Protein AF-A0A0Q9K154-F1 (afdb_monomer_lite)

Sequence (81 aa):
MDNDKANKVHETQSNESEILNSTNTSFIDDQLLPMQKIEGGGPPKRIDLSTMPKPLRILGYFFFAFILIMFLVSLFVSIFK

Secondary structure (DSSP, 8-state):
-----S----TTS--HHHHHHHTSS----TTTHHHHHHHT-SS-PPP-GGGS-HHHHHHHHHHHHHHHHHHHHHHHHHHH-

Radius of gyration: 25.16 Å; chains: 1; bounding box: 35×36×82 Å

Foldseek 3Di:
DDPPPPDPDDPPDDPVVVVVVCVVPPDDDPVCNVVLVVVVNDPPDDDDLVPDDPVSSVVVVVVVVVVVVVVVVVVVVVVVD

pLDDT: mean 76.74, std 17.0, range [44.31, 98.25]

Structure (mmCIF, N/CA/C/O backbone):
data_AF-A0A0Q9K154-F1
#
_entry.id   AF-A0A0Q9K154-F1
#
loop_
_atom_site.group_PDB
_atom_site.id
_atom_site.type_symbol
_atom_site.label_atom_id
_atom_site.label_alt_id
_atom_site.label_comp_id
_atom_site.label_asym_id
_atom_site.label_entity_id
_atom_site.label_seq_id
_atom_site.pdbx_PDB_ins_code
_atom_site.Cartn_x
_atom_site.Cartn_y
_atom_site.Cartn_z
_atom_site.occupancy
_atom_site.B_iso_or_equiv
_atom_site.auth_seq_id
_atom_site.auth_comp_id
_atom_site.auth_asym_id
_atom_site.auth_atom_id
_atom_site.pdbx_PDB_model_num
ATOM 1 N N . MET A 1 1 ? -14.153 -29.679 -59.657 1.00 44.31 1 MET A N 1
ATOM 2 C CA . MET A 1 1 ? -15.152 -29.006 -58.803 1.00 44.31 1 MET A CA 1
ATOM 3 C C . MET A 1 1 ? -14.521 -28.835 -57.435 1.00 44.31 1 MET A C 1
ATOM 5 O O . MET A 1 1 ? -14.006 -29.808 -56.899 1.00 44.31 1 MET A O 1
ATOM 9 N N . ASP A 1 2 ? -14.448 -27.577 -57.009 1.00 50.03 2 ASP A N 1
ATOM 10 C CA . ASP A 1 2 ? -13.659 -27.000 -55.914 1.00 50.03 2 ASP A CA 1
ATOM 11 C C . ASP A 1 2 ? -13.739 -27.743 -54.574 1.00 50.03 2 ASP A C 1
ATOM 13 O O . ASP A 1 2 ? -14.828 -27.944 -54.046 1.00 50.03 2 ASP A O 1
ATOM 17 N N . ASN A 1 3 ? -12.580 -28.047 -53.983 1.00 55.91 3 ASN A N 1
ATOM 18 C CA . ASN A 1 3 ? -12.450 -28.546 -52.606 1.00 55.91 3 ASN A CA 1
ATOM 19 C C . ASN A 1 3 ? -11.524 -27.663 -51.744 1.00 55.91 3 ASN A C 1
ATOM 21 O O . ASN A 1 3 ? -10.982 -28.125 -50.748 1.00 55.91 3 ASN A O 1
ATOM 25 N N . ASP A 1 4 ? -11.345 -26.390 -52.114 1.00 55.84 4 ASP A N 1
ATOM 26 C CA . ASP A 1 4 ? -10.369 -25.482 -51.485 1.00 55.84 4 ASP A CA 1
ATOM 27 C C . ASP A 1 4 ? -11.032 -24.247 -50.842 1.00 55.84 4 ASP A C 1
ATOM 29 O O . ASP A 1 4 ? -10.559 -23.116 -50.927 1.00 55.84 4 ASP A O 1
ATOM 33 N N . LYS A 1 5 ? -12.220 -24.439 -50.251 1.00 54.88 5 LYS A N 1
ATOM 34 C CA . LYS A 1 5 ? -12.978 -23.374 -49.561 1.00 54.88 5 LYS A CA 1
ATOM 35 C C . LYS A 1 5 ? -13.314 -23.713 -48.112 1.00 54.88 5 LYS A C 1
ATOM 37 O O . LYS A 1 5 ? -14.310 -23.234 -47.580 1.00 54.88 5 LYS A O 1
ATOM 42 N N . ALA A 1 6 ? -12.495 -24.526 -47.461 1.00 56.44 6 ALA A N 1
ATOM 43 C CA . ALA A 1 6 ? -12.588 -24.725 -46.025 1.00 56.44 6 ALA A CA 1
ATOM 44 C C . ALA A 1 6 ? -11.358 -24.084 -45.383 1.00 56.44 6 ALA A C 1
ATOM 46 O O . ALA A 1 6 ? -10.263 -24.619 -45.484 1.00 56.44 6 ALA A O 1
ATOM 47 N N . ASN A 1 7 ? -11.574 -22.954 -44.705 1.00 60.25 7 ASN A N 1
ATOM 48 C CA . ASN A 1 7 ? -10.614 -22.292 -43.817 1.00 60.25 7 ASN A CA 1
ATOM 49 C C . ASN A 1 7 ? -9.682 -21.232 -44.441 1.00 60.25 7 ASN A C 1
ATOM 51 O O . ASN A 1 7 ? -8.479 -21.211 -44.193 1.00 60.25 7 ASN A O 1
ATOM 55 N N . LYS A 1 8 ? -10.243 -20.290 -45.212 1.00 64.44 8 LYS A N 1
ATOM 56 C CA . LYS A 1 8 ? -9.544 -19.037 -45.532 1.00 64.44 8 LYS A CA 1
ATOM 57 C C . LYS A 1 8 ? -9.762 -18.032 -44.399 1.00 64.44 8 LYS A C 1
ATOM 59 O O . LYS A 1 8 ? -10.645 -17.183 -44.489 1.00 64.44 8 LYS A O 1
ATOM 64 N N . VAL A 1 9 ? -8.988 -18.165 -43.324 1.00 63.81 9 VAL A N 1
ATOM 65 C CA . VAL A 1 9 ? -8.888 -17.107 -42.312 1.00 63.81 9 VAL A CA 1
ATOM 66 C C . VAL A 1 9 ? -8.181 -15.929 -42.972 1.00 63.81 9 VAL A C 1
ATOM 68 O O . VAL A 1 9 ? -7.077 -16.074 -43.497 1.00 63.81 9 VAL A O 1
ATOM 71 N N . HIS A 1 10 ? -8.849 -14.784 -43.033 1.00 63.97 10 HIS A N 1
ATOM 72 C CA . HIS A 1 10 ? -8.232 -13.566 -43.546 1.00 63.97 10 HIS A CA 1
ATOM 73 C C . HIS A 1 10 ? -7.280 -12.992 -42.495 1.00 63.97 10 HIS A C 1
ATOM 75 O O . HIS A 1 10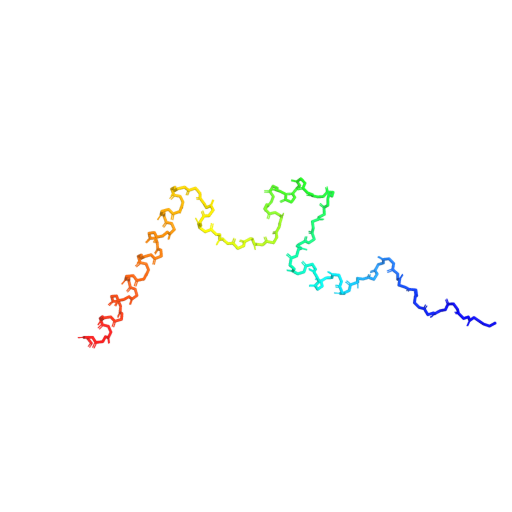 ? -7.587 -13.026 -41.311 1.00 63.97 10 HIS A O 1
ATOM 81 N N . GLU A 1 11 ? -6.162 -12.403 -42.923 1.00 63.38 11 GLU A N 1
ATOM 82 C CA . GLU A 1 11 ? -5.179 -11.746 -42.039 1.00 63.38 11 GLU A CA 1
ATOM 83 C C . GLU A 1 11 ? -5.795 -10.642 -41.153 1.00 63.38 11 GLU A C 1
ATOM 85 O O . GLU A 1 11 ? -5.214 -10.243 -40.151 1.00 63.38 11 GLU A O 1
ATOM 90 N N . THR A 1 12 ? -6.991 -10.159 -41.505 1.00 67.94 12 THR A N 1
ATOM 91 C CA . THR A 1 12 ? -7.773 -9.171 -40.751 1.00 67.94 12 THR A CA 1
ATOM 92 C C . THR A 1 12 ? -8.799 -9.778 -39.787 1.00 67.94 12 THR A C 1
ATOM 94 O O . THR A 1 12 ? -9.473 -9.030 -39.079 1.00 67.94 12 THR A O 1
ATOM 97 N N . GLN A 1 13 ? -8.963 -11.106 -39.744 1.00 66.69 13 GLN A N 1
A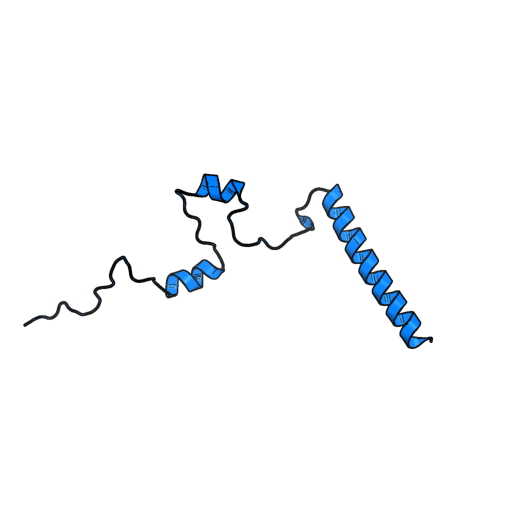TOM 98 C CA . GLN A 1 13 ? -9.812 -11.757 -38.747 1.00 66.69 13 GLN A CA 1
ATOM 99 C C . GLN A 1 13 ? -9.075 -11.829 -37.413 1.00 66.69 13 GLN A C 1
ATOM 101 O O . GLN A 1 13 ? -8.019 -12.445 -37.293 1.00 66.69 13 GLN A O 1
ATOM 106 N N . SER A 1 14 ? -9.662 -11.214 -36.389 1.00 61.50 14 SER A N 1
ATOM 107 C CA . SER A 1 14 ? -9.179 -11.316 -35.019 1.00 61.50 14 SER A CA 1
ATOM 108 C C . SER A 1 14 ? -9.298 -12.759 -34.525 1.00 61.50 14 SER A C 1
ATOM 110 O O . SER A 1 14 ? -10.406 -13.284 -34.394 1.00 61.50 14 SER A O 1
ATOM 112 N N . ASN A 1 15 ? -8.165 -13.389 -34.216 1.00 59.25 15 ASN A N 1
ATOM 113 C CA . ASN A 1 15 ? -8.122 -14.677 -33.530 1.00 59.25 15 ASN A CA 1
ATOM 114 C C . ASN A 1 15 ? -8.580 -14.496 -32.074 1.00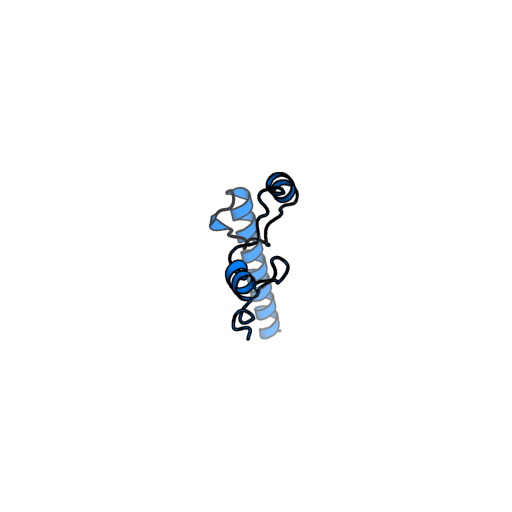 59.25 15 ASN A C 1
ATOM 116 O O . ASN A 1 15 ? -7.774 -14.229 -31.184 1.00 59.25 15 ASN A O 1
ATOM 120 N N . GLU A 1 16 ? -9.878 -14.657 -31.808 1.00 57.69 16 GLU A N 1
ATOM 121 C CA . GLU A 1 16 ? -10.452 -14.535 -30.456 1.00 57.69 16 GLU A CA 1
ATOM 122 C C . GLU A 1 16 ? -9.763 -15.454 -29.424 1.00 57.69 16 GLU A C 1
ATOM 124 O O . GLU A 1 16 ? -9.651 -15.106 -28.248 1.00 57.69 16 GLU A O 1
ATOM 129 N N . SER A 1 17 ? -9.211 -16.592 -29.861 1.00 55.62 17 SER A N 1
ATOM 130 C CA . SER A 1 17 ? -8.441 -17.513 -29.015 1.00 55.62 17 SER A CA 1
ATOM 131 C C . SER A 1 17 ? -7.082 -16.964 -28.553 1.00 55.62 17 SER A C 1
ATOM 133 O O . SER A 1 17 ? -6.584 -17.370 -27.505 1.00 55.62 17 SER A O 1
ATOM 135 N N . GLU A 1 18 ? -6.478 -16.039 -29.301 1.00 54.44 18 GLU A N 1
ATOM 136 C CA . GLU A 1 18 ? -5.238 -15.350 -28.914 1.00 54.44 18 GLU A CA 1
ATOM 137 C C . GLU A 1 18 ? -5.534 -14.212 -27.925 1.00 54.44 18 GLU A C 1
ATOM 139 O O . GLU A 1 18 ? -4.811 -14.023 -26.944 1.00 54.44 18 GLU A O 1
ATOM 144 N N . ILE A 1 19 ? -6.686 -13.551 -28.091 1.00 53.31 19 ILE A N 1
ATOM 145 C CA . ILE A 1 19 ? -7.180 -12.497 -27.194 1.00 53.31 19 ILE A CA 1
ATOM 146 C C . ILE A 1 19 ? -7.423 -13.051 -25.776 1.00 53.31 19 ILE A C 1
ATOM 148 O O . ILE A 1 19 ? -7.017 -12.437 -24.785 1.00 53.31 19 ILE A O 1
ATOM 152 N N . LEU A 1 20 ? -7.989 -14.256 -25.654 1.00 50.75 20 LEU A N 1
ATOM 153 C CA . LEU A 1 20 ? -8.236 -14.894 -24.353 1.00 50.75 20 LEU A CA 1
ATOM 154 C C . LEU A 1 20 ? -6.945 -15.288 -23.607 1.00 50.75 20 LEU A C 1
ATOM 156 O O . LEU A 1 20 ? -6.878 -15.137 -22.388 1.00 50.75 20 LEU A O 1
ATOM 160 N N . ASN A 1 21 ? -5.889 -15.709 -24.312 1.00 49.91 21 ASN A N 1
ATOM 161 C CA . ASN A 1 21 ? -4.580 -15.967 -23.692 1.00 49.91 21 ASN A CA 1
ATOM 162 C C . ASN A 1 21 ? -3.821 -14.664 -23.368 1.00 49.91 21 ASN A C 1
ATOM 164 O O . ASN A 1 21 ? -3.160 -14.575 -22.332 1.00 49.91 21 ASN A O 1
ATOM 168 N N . SER A 1 22 ? -3.993 -13.616 -24.181 1.00 50.62 22 SER A N 1
ATOM 169 C CA . SER A 1 22 ? -3.427 -12.277 -23.942 1.00 50.62 22 SER A CA 1
ATOM 170 C C . SER A 1 22 ? -4.068 -11.521 -22.769 1.00 50.62 22 SER A C 1
ATOM 172 O O . SER A 1 22 ? -3.538 -10.518 -22.298 1.00 50.62 22 SER A O 1
ATOM 174 N N . THR A 1 23 ? -5.168 -12.028 -22.204 1.00 50.56 23 THR A N 1
ATOM 175 C CA . THR A 1 23 ? -5.786 -11.419 -21.014 1.00 50.56 23 THR A CA 1
ATOM 176 C C . THR A 1 23 ? -4.854 -11.486 -19.785 1.00 50.56 23 THR A C 1
ATOM 178 O O . THR A 1 23 ? -4.995 -10.687 -18.861 1.00 50.56 23 THR A O 1
ATOM 181 N N . ASN A 1 24 ? -3.852 -12.382 -19.783 1.00 50.69 24 ASN A N 1
ATOM 182 C CA . ASN A 1 24 ? -2.771 -12.403 -18.782 1.00 50.69 24 ASN A CA 1
ATOM 183 C C . ASN A 1 24 ? -1.453 -11.765 -19.255 1.00 50.69 24 ASN A C 1
ATOM 185 O O . ASN A 1 24 ? -0.597 -11.451 -18.427 1.00 50.69 24 ASN A O 1
ATOM 189 N N . THR A 1 25 ? -1.279 -11.542 -20.555 1.00 55.09 25 THR A N 1
ATOM 190 C CA . THR A 1 25 ? -0.081 -10.928 -21.134 1.00 55.09 25 THR A CA 1
ATOM 191 C C . THR A 1 25 ? -0.522 -9.887 -22.146 1.00 55.09 25 THR A C 1
ATOM 193 O O . THR A 1 25 ? -0.857 -10.218 -23.281 1.00 55.09 25 THR A O 1
ATOM 196 N N . SER A 1 26 ? -0.560 -8.635 -21.694 1.00 59.47 26 SER A N 1
ATOM 197 C CA . SER A 1 26 ? -0.912 -7.477 -22.513 1.00 59.47 26 SER A CA 1
ATOM 198 C C . SER A 1 26 ? -0.253 -7.531 -23.878 1.00 59.47 26 SER A C 1
ATOM 200 O O . SER A 1 26 ? 0.941 -7.812 -23.966 1.00 59.47 26 SER A O 1
ATOM 202 N N . PHE A 1 27 ? -1.013 -7.192 -24.913 1.00 61.69 27 PHE A N 1
ATOM 203 C CA . PHE A 1 27 ? -0.462 -6.928 -26.231 1.00 61.69 27 PHE A CA 1
ATOM 204 C C . PHE A 1 27 ? 0.540 -5.769 -26.113 1.00 61.69 27 PHE A C 1
ATOM 206 O O . PHE A 1 27 ? 0.155 -4.632 -25.833 1.00 61.69 27 PHE A O 1
ATOM 213 N N . ILE A 1 28 ? 1.828 -6.089 -26.220 1.00 64.50 28 ILE A N 1
ATOM 214 C CA . ILE A 1 28 ? 2.923 -5.126 -26.309 1.00 64.50 28 ILE A CA 1
ATOM 215 C C . ILE A 1 28 ? 3.204 -4.983 -27.798 1.00 64.50 28 ILE A C 1
ATOM 217 O O . ILE A 1 28 ? 3.541 -5.962 -28.458 1.00 64.50 28 ILE A O 1
ATOM 221 N N . ASP A 1 29 ? 3.016 -3.776 -28.324 1.00 72.25 29 ASP A N 1
ATOM 222 C CA . ASP A 1 29 ? 3.394 -3.484 -29.701 1.00 72.25 29 ASP A CA 1
ATOM 223 C C . ASP A 1 29 ? 4.863 -3.070 -29.687 1.00 72.25 29 ASP A C 1
ATOM 225 O O . ASP A 1 29 ? 5.209 -1.996 -29.187 1.00 72.25 29 ASP A O 1
ATOM 229 N N . ASP A 1 30 ? 5.729 -3.931 -30.222 1.00 73.62 30 ASP A N 1
ATOM 230 C CA . ASP A 1 30 ? 7.173 -3.708 -30.237 1.00 73.62 30 ASP A CA 1
ATOM 231 C C . ASP A 1 30 ? 7.573 -2.410 -30.959 1.00 73.62 30 ASP A C 1
ATOM 233 O O . ASP A 1 30 ? 8.595 -1.806 -30.629 1.00 73.62 30 ASP A O 1
ATOM 237 N N . GLN A 1 31 ? 6.760 -1.936 -31.909 1.00 81.94 31 GLN A N 1
ATOM 238 C CA . GLN A 1 31 ? 7.004 -0.683 -32.629 1.00 81.94 31 GLN A CA 1
ATOM 239 C C . GLN A 1 31 ? 6.653 0.541 -31.775 1.00 81.94 31 GLN A C 1
ATOM 241 O O . GLN A 1 31 ? 7.254 1.605 -31.932 1.00 81.94 31 GLN A O 1
ATOM 246 N N . LEU A 1 32 ? 5.707 0.388 -30.844 1.00 77.69 32 LEU A N 1
ATOM 247 C CA . LEU A 1 32 ? 5.232 1.446 -29.952 1.00 77.69 32 LEU A CA 1
ATOM 248 C C . LEU A 1 32 ? 5.789 1.333 -28.528 1.00 77.69 32 LEU A C 1
ATOM 250 O O . LEU A 1 32 ? 5.565 2.239 -27.729 1.00 77.69 32 LEU A O 1
ATOM 254 N N . LEU A 1 33 ? 6.565 0.291 -28.211 1.00 75.38 33 LEU A N 1
ATOM 255 C CA . LEU A 1 33 ? 7.293 0.098 -26.950 1.00 75.38 33 LEU A CA 1
ATOM 256 C C . LEU A 1 33 ? 7.898 1.378 -26.347 1.00 75.38 33 LEU A C 1
ATOM 258 O O . LEU A 1 33 ? 7.703 1.607 -25.148 1.00 75.38 33 LEU A O 1
ATOM 262 N N . PRO A 1 34 ? 8.631 2.225 -27.105 1.00 78.69 34 PRO A N 1
ATOM 263 C CA . PRO A 1 34 ? 9.183 3.452 -26.539 1.00 78.69 34 PRO A CA 1
ATOM 264 C C . PRO A 1 34 ? 8.098 4.425 -26.061 1.00 78.69 34 PRO A C 1
ATOM 266 O O . PRO A 1 34 ? 8.260 5.003 -24.991 1.00 78.69 34 PRO A O 1
ATOM 269 N N . MET A 1 35 ? 6.990 4.573 -26.794 1.00 78.56 35 MET A N 1
ATOM 270 C CA . MET A 1 35 ? 5.846 5.408 -26.397 1.00 78.56 35 MET A CA 1
ATOM 271 C C . MET A 1 35 ? 5.059 4.780 -25.243 1.00 78.56 35 MET A C 1
ATOM 273 O O . MET A 1 35 ? 4.814 5.447 -24.238 1.00 78.56 35 MET A O 1
ATOM 277 N N . GLN A 1 36 ? 4.772 3.477 -25.319 1.00 76.31 36 GLN A N 1
ATOM 278 C CA . GLN A 1 36 ? 4.103 2.730 -24.254 1.00 76.31 36 GLN A CA 1
ATOM 279 C C . GLN A 1 36 ? 4.876 2.860 -22.934 1.00 76.31 36 GLN A C 1
ATOM 281 O O . GLN A 1 36 ? 4.303 3.187 -21.905 1.00 76.31 36 GLN A O 1
ATOM 286 N N . LYS A 1 37 ? 6.205 2.751 -22.931 1.00 71.62 37 LYS A N 1
ATOM 287 C CA . LYS A 1 37 ? 6.996 2.900 -21.699 1.00 71.62 37 LYS A CA 1
ATOM 288 C C . LYS A 1 37 ? 6.866 4.279 -21.033 1.00 71.62 37 LYS A C 1
ATOM 290 O O . LYS A 1 37 ? 6.978 4.366 -19.810 1.00 71.62 37 LYS A O 1
ATOM 295 N N . ILE A 1 38 ? 6.659 5.340 -21.812 1.00 74.31 38 ILE A N 1
ATOM 296 C CA . ILE A 1 38 ? 6.559 6.720 -21.309 1.00 74.31 38 ILE A CA 1
ATOM 297 C C . ILE A 1 38 ? 5.164 6.985 -20.734 1.00 74.31 38 ILE A C 1
ATOM 299 O O . ILE A 1 38 ? 5.033 7.654 -19.712 1.00 74.31 38 ILE A O 1
ATOM 303 N N . GLU A 1 39 ? 4.131 6.417 -21.351 1.00 72.62 39 GLU A N 1
ATOM 304 C CA . GLU A 1 39 ? 2.730 6.597 -20.956 1.00 72.62 39 GLU A CA 1
ATOM 305 C C . GLU A 1 39 ? 2.309 5.695 -19.782 1.00 72.62 39 GLU A C 1
ATOM 307 O O . GLU A 1 39 ? 1.172 5.757 -19.318 1.00 72.62 39 GLU A O 1
ATOM 312 N N . GLY A 1 40 ? 3.208 4.829 -19.297 1.00 66.19 40 GLY A N 1
ATOM 313 C CA . GLY A 1 40 ? 2.815 3.706 -18.440 1.00 66.19 40 GLY A CA 1
ATOM 314 C C . GLY A 1 40 ? 2.010 2.648 -19.207 1.00 66.19 40 GLY A C 1
ATOM 315 O O . GLY A 1 40 ? 1.301 1.852 -18.601 1.00 66.19 40 GLY A O 1
ATOM 316 N N . GLY A 1 41 ? 2.133 2.667 -20.535 1.00 65.94 41 GLY A N 1
ATOM 317 C CA . GLY A 1 41 ? 1.604 1.755 -21.537 1.00 65.94 41 GLY A CA 1
ATOM 318 C C . GLY A 1 41 ? 1.955 0.316 -21.213 1.00 65.94 41 GLY A C 1
ATOM 319 O O . GLY A 1 41 ? 3.052 -0.196 -21.431 1.00 65.94 41 GLY A O 1
ATOM 320 N N . GLY A 1 42 ? 0.957 -0.294 -20.617 1.00 68.44 42 GLY A N 1
ATOM 321 C CA . GLY A 1 42 ? 0.910 -1.624 -20.077 1.00 68.44 42 GLY A CA 1
ATOM 322 C C . GLY A 1 42 ? -0.411 -1.713 -19.319 1.00 68.44 42 GLY A C 1
ATOM 323 O O . GLY A 1 42 ? -1.003 -0.692 -18.953 1.00 68.44 42 GLY A O 1
ATOM 324 N N . PRO A 1 43 ? -0.924 -2.917 -19.081 1.00 71.06 43 PRO A N 1
ATOM 325 C CA . PRO A 1 43 ? -2.132 -3.067 -18.304 1.00 71.06 43 PRO A CA 1
ATOM 326 C C . PRO A 1 43 ? -1.823 -2.593 -16.875 1.00 71.06 43 PRO A C 1
ATOM 328 O O . PRO A 1 43 ? -0.673 -2.701 -16.426 1.00 71.06 43 PRO A O 1
ATOM 331 N N . PRO A 1 44 ? -2.821 -2.100 -16.126 1.00 73.19 44 PRO A N 1
ATOM 332 C CA . PRO A 1 44 ? -2.632 -1.732 -14.732 1.00 73.19 44 PRO A CA 1
ATOM 333 C C . PRO A 1 44 ? -1.959 -2.877 -13.966 1.00 73.19 44 PRO A C 1
ATOM 335 O O . PRO A 1 44 ? -2.536 -3.951 -13.773 1.00 73.19 44 PRO A O 1
ATOM 338 N N . LYS A 1 45 ? -0.706 -2.674 -13.550 1.00 73.44 45 LYS A N 1
ATOM 339 C CA . LYS A 1 45 ? 0.030 -3.687 -12.797 1.00 73.44 45 LYS A CA 1
ATOM 340 C C . LYS A 1 45 ? -0.515 -3.729 -11.376 1.00 73.44 45 LYS A C 1
ATOM 342 O O . LYS A 1 45 ? -0.659 -2.692 -10.727 1.00 73.44 45 LYS A O 1
ATOM 347 N N . ARG A 1 46 ? -0.773 -4.937 -10.866 1.00 79.44 46 ARG A N 1
ATOM 348 C CA . ARG A 1 46 ? -1.114 -5.120 -9.450 1.00 79.44 46 ARG A CA 1
ATOM 349 C C . ARG A 1 46 ? 0.007 -4.552 -8.585 1.00 79.44 46 ARG A C 1
ATOM 351 O O . ARG A 1 46 ? 1.186 -4.832 -8.806 1.00 79.44 46 ARG A O 1
ATOM 358 N N . ILE A 1 47 ? -0.385 -3.738 -7.617 1.00 81.38 47 ILE A N 1
ATOM 359 C CA . ILE A 1 47 ? 0.542 -3.054 -6.730 1.00 81.38 47 ILE A CA 1
ATOM 360 C C . ILE A 1 47 ? 1.033 -4.055 -5.680 1.00 81.38 47 ILE A C 1
ATOM 362 O O . ILE A 1 47 ? 0.242 -4.559 -4.888 1.00 81.38 47 ILE A O 1
ATOM 366 N N . ASP A 1 48 ? 2.339 -4.315 -5.661 1.00 87.19 48 ASP A N 1
ATOM 367 C CA . ASP A 1 48 ? 2.991 -5.142 -4.645 1.00 87.19 48 ASP A CA 1
ATOM 368 C C . ASP A 1 48 ? 3.871 -4.272 -3.732 1.00 87.19 48 ASP A C 1
ATOM 370 O O . ASP A 1 48 ? 4.988 -3.886 -4.093 1.00 87.19 48 ASP A O 1
ATOM 374 N N . LEU A 1 49 ? 3.372 -3.975 -2.526 1.00 86.56 49 LEU A N 1
ATOM 375 C CA . LEU A 1 49 ? 4.076 -3.167 -1.519 1.00 86.56 49 LEU A CA 1
ATOM 376 C C . LEU A 1 49 ? 5.423 -3.782 -1.102 1.00 86.56 49 LEU A C 1
ATOM 378 O O . LEU A 1 49 ? 6.339 -3.048 -0.717 1.00 86.56 49 LEU A O 1
ATOM 382 N N . SER A 1 50 ? 5.582 -5.106 -1.198 1.00 86.81 50 SER A N 1
ATOM 383 C CA . SER A 1 50 ? 6.820 -5.794 -0.815 1.00 86.81 50 SER A CA 1
ATOM 384 C C . SER A 1 50 ? 7.980 -5.496 -1.770 1.00 86.81 50 SER A C 1
ATOM 386 O O . SER A 1 50 ? 9.145 -5.565 -1.371 1.00 86.81 50 SER A O 1
ATOM 388 N N . THR A 1 51 ? 7.670 -5.078 -3.000 1.00 89.69 51 THR A N 1
ATOM 389 C CA . THR A 1 51 ? 8.657 -4.687 -4.020 1.00 89.69 51 THR A CA 1
ATOM 390 C C . THR A 1 51 ? 8.989 -3.196 -3.989 1.00 89.69 51 THR A C 1
ATOM 392 O O . THR A 1 51 ? 9.964 -2.762 -4.599 1.00 89.69 51 THR A O 1
ATOM 395 N N . MET A 1 52 ? 8.222 -2.399 -3.240 1.00 90.31 52 MET A N 1
ATOM 396 C CA . MET A 1 52 ? 8.397 -0.949 -3.200 1.00 90.31 52 MET A CA 1
ATOM 397 C C . MET A 1 52 ? 9.639 -0.513 -2.407 1.00 90.31 52 MET A C 1
ATOM 399 O O . MET A 1 52 ? 10.038 -1.202 -1.455 1.00 90.31 52 MET A O 1
ATOM 403 N N . PRO A 1 53 ? 10.208 0.670 -2.721 1.00 93.06 53 PRO A N 1
ATOM 404 C CA . PRO A 1 53 ? 11.255 1.298 -1.923 1.00 93.06 53 PRO A CA 1
ATOM 405 C C . PRO A 1 53 ? 10.825 1.468 -0.464 1.00 93.06 53 PRO A C 1
ATOM 407 O O . PRO A 1 53 ? 9.665 1.771 -0.182 1.00 93.06 53 PRO A O 1
ATOM 410 N N . LYS A 1 54 ? 11.779 1.335 0.466 1.00 92.75 54 LYS A N 1
ATOM 411 C CA . LYS A 1 54 ? 11.555 1.434 1.922 1.00 92.75 54 LYS A CA 1
ATOM 412 C C . LYS A 1 54 ? 10.609 2.575 2.360 1.00 92.75 54 LYS A C 1
ATOM 414 O O . LYS A 1 54 ? 9.684 2.273 3.114 1.00 92.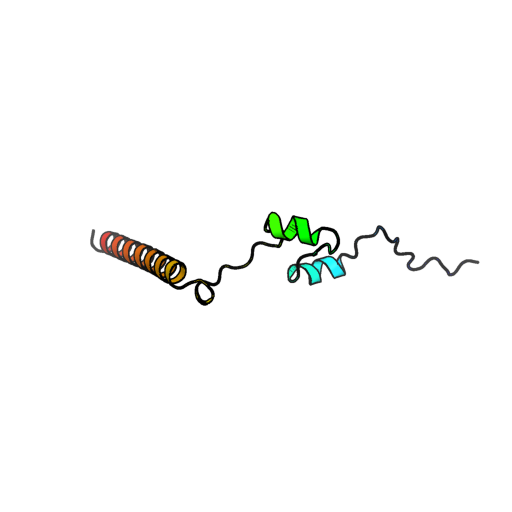75 54 LYS A O 1
ATOM 419 N N . PRO A 1 55 ? 10.769 3.837 1.905 1.00 93.94 55 PRO A N 1
ATOM 420 C CA . PRO A 1 55 ? 9.887 4.927 2.341 1.00 93.94 55 PRO A CA 1
ATOM 421 C C . PRO A 1 55 ? 8.443 4.779 1.842 1.00 93.94 55 PRO A C 1
ATOM 423 O O . PRO A 1 55 ? 7.500 5.107 2.554 1.00 93.94 55 PRO A O 1
ATOM 426 N N . LEU A 1 56 ? 8.242 4.248 0.637 1.00 93.44 56 LEU A N 1
ATOM 427 C CA . LEU A 1 56 ? 6.899 4.066 0.093 1.00 93.44 56 LEU A CA 1
ATOM 428 C C . LEU A 1 56 ? 6.206 2.856 0.731 1.00 93.44 56 LEU A C 1
ATOM 430 O O . LEU A 1 56 ? 5.016 2.890 1.034 1.00 93.44 56 LEU A O 1
ATOM 434 N N . ARG A 1 57 ? 6.989 1.814 1.021 1.00 93.44 57 ARG A N 1
ATOM 435 C CA . ARG A 1 57 ? 6.532 0.626 1.738 1.00 93.44 57 ARG A CA 1
ATOM 436 C C . ARG A 1 57 ? 6.021 0.967 3.138 1.00 93.44 57 ARG A C 1
ATOM 438 O O . ARG A 1 57 ? 4.933 0.529 3.499 1.00 93.44 57 ARG A O 1
ATOM 445 N N . ILE A 1 58 ? 6.780 1.747 3.917 1.00 95.44 58 ILE A N 1
ATOM 446 C CA . ILE A 1 58 ? 6.367 2.116 5.280 1.00 95.44 58 ILE A CA 1
ATOM 447 C C . ILE A 1 58 ? 5.098 2.973 5.264 1.00 95.44 58 ILE A C 1
ATOM 449 O O . ILE A 1 58 ? 4.195 2.727 6.059 1.00 95.44 58 ILE A O 1
ATOM 453 N N . LEU A 1 59 ? 4.990 3.911 4.316 1.00 96.25 59 LEU A N 1
ATOM 454 C CA . LEU A 1 59 ? 3.808 4.755 4.159 1.00 96.25 59 LEU A CA 1
ATOM 455 C C . LEU A 1 59 ? 2.560 3.922 3.844 1.00 96.25 59 LEU A C 1
ATOM 457 O O . LEU A 1 59 ? 1.515 4.125 4.459 1.00 96.25 59 LEU A O 1
ATOM 461 N N . GLY A 1 60 ? 2.682 2.953 2.931 1.00 93.00 60 GLY A N 1
ATOM 462 C CA . GLY A 1 60 ? 1.591 2.044 2.587 1.00 93.00 60 GLY A CA 1
ATOM 463 C C . GLY A 1 60 ? 1.092 1.253 3.798 1.00 93.00 60 GLY A C 1
ATOM 464 O O . GLY A 1 60 ? -0.101 1.267 4.093 1.00 93.00 60 GLY A O 1
ATOM 465 N N . TYR A 1 61 ? 1.998 0.620 4.549 1.00 94.75 61 TYR A N 1
ATOM 466 C CA . TYR A 1 61 ? 1.617 -0.126 5.755 1.00 94.75 61 TYR A CA 1
ATOM 467 C C . TYR A 1 61 ? 1.038 0.766 6.856 1.00 94.75 61 TYR A C 1
ATOM 469 O O . TYR A 1 61 ? 0.075 0.365 7.507 1.00 94.75 61 TYR A O 1
ATOM 477 N N . PHE A 1 62 ? 1.577 1.973 7.045 1.00 96.56 62 PHE A N 1
ATOM 478 C CA . PHE A 1 62 ? 1.033 2.946 7.991 1.00 96.56 62 PHE A CA 1
ATOM 479 C C . PHE A 1 62 ? -0.417 3.303 7.655 1.00 96.56 62 PHE A C 1
ATOM 481 O O . PHE A 1 62 ? -1.280 3.270 8.530 1.00 96.56 62 PHE A O 1
ATOM 488 N N . PHE A 1 63 ? -0.701 3.582 6.382 1.00 96.50 63 PHE A N 1
ATOM 489 C CA . PHE A 1 63 ? -2.043 3.938 5.936 1.00 96.50 63 PHE A CA 1
ATOM 490 C C . PHE A 1 63 ? -3.038 2.786 6.131 1.00 96.50 63 PHE A C 1
ATOM 492 O O . PHE A 1 63 ? -4.113 2.991 6.693 1.00 96.50 63 PHE A O 1
ATOM 499 N N . PHE A 1 64 ? -2.664 1.557 5.756 1.00 95.38 64 PHE A N 1
ATOM 500 C CA . PHE A 1 64 ? -3.509 0.380 5.986 1.00 95.38 64 PHE A CA 1
ATOM 501 C C . PHE A 1 64 ? -3.769 0.123 7.474 1.00 95.38 64 PHE A C 1
ATOM 503 O O . PHE A 1 64 ? -4.909 -0.140 7.857 1.00 95.38 64 PHE A O 1
ATOM 510 N N . ALA A 1 65 ? -2.743 0.236 8.320 1.00 97.31 65 ALA A N 1
ATOM 511 C CA . ALA 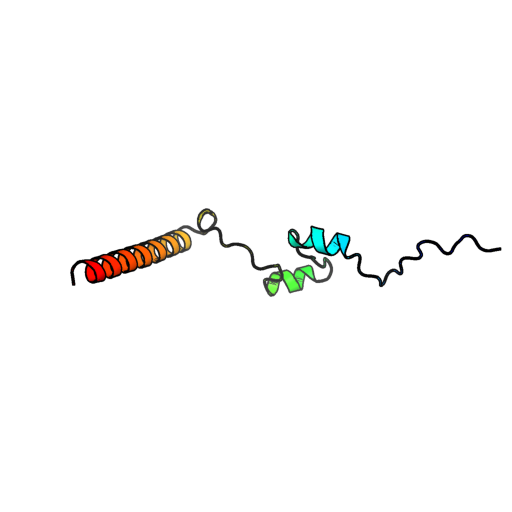A 1 65 ? -2.898 0.089 9.764 1.00 97.31 65 ALA A CA 1
ATOM 512 C C . ALA A 1 65 ? -3.830 1.164 10.343 1.00 97.31 65 ALA A C 1
ATOM 514 O O . ALA A 1 65 ? -4.693 0.854 11.160 1.00 97.31 65 ALA A O 1
ATOM 515 N N . PHE A 1 66 ? -3.702 2.410 9.885 1.00 97.94 66 PHE A N 1
ATOM 516 C CA . PHE A 1 66 ? -4.554 3.510 10.324 1.00 97.94 66 PHE A CA 1
ATOM 517 C C . PHE A 1 66 ? -6.030 3.275 9.980 1.00 97.94 66 PHE A C 1
ATOM 519 O O . PHE A 1 66 ? -6.887 3.412 10.852 1.00 97.94 66 PHE A O 1
ATOM 526 N N . ILE A 1 67 ? -6.330 2.858 8.743 1.00 98.00 67 ILE A N 1
ATOM 527 C CA . ILE A 1 67 ? -7.701 2.512 8.333 1.00 98.00 67 ILE A CA 1
ATOM 528 C C . ILE A 1 67 ? -8.247 1.371 9.190 1.00 98.00 67 ILE A C 1
ATOM 530 O O . ILE A 1 67 ? -9.381 1.449 9.661 1.00 98.00 67 ILE A O 1
ATOM 534 N N . LEU A 1 68 ? -7.448 0.325 9.419 1.00 98.12 68 LEU A N 1
ATOM 535 C CA . LEU A 1 68 ? -7.859 -0.814 10.234 1.00 98.12 68 LEU A CA 1
ATOM 536 C C . LEU A 1 68 ? -8.204 -0.381 11.667 1.00 98.12 68 LEU A C 1
ATOM 538 O O . LEU A 1 68 ? -9.239 -0.779 12.195 1.00 98.12 68 LEU A O 1
ATOM 542 N N . ILE A 1 69 ? -7.380 0.474 12.277 1.00 98.25 69 ILE A N 1
ATOM 543 C CA . ILE A 1 69 ? -7.632 1.021 13.617 1.00 98.25 69 ILE A CA 1
ATOM 544 C C . ILE A 1 69 ? -8.909 1.865 13.627 1.00 98.25 69 ILE A C 1
ATOM 546 O O . ILE A 1 69 ? -9.749 1.675 14.501 1.00 98.25 69 ILE A O 1
ATOM 550 N N . MET A 1 70 ? -9.087 2.764 12.655 1.00 98.06 70 MET A N 1
ATOM 551 C CA . MET A 1 70 ? -10.301 3.580 12.533 1.00 98.06 70 MET A CA 1
ATOM 552 C C . MET A 1 70 ? -11.556 2.717 12.407 1.00 98.06 70 MET A C 1
ATOM 554 O O . MET A 1 70 ? -12.559 2.987 13.065 1.00 98.06 70 MET A O 1
ATOM 558 N N . PHE A 1 71 ? -11.485 1.647 11.617 1.00 98.00 71 PHE A N 1
ATOM 559 C CA . PHE A 1 71 ? -12.572 0.689 11.480 1.00 98.00 71 PHE A CA 1
ATOM 560 C C . PHE A 1 71 ? -12.882 -0.018 12.807 1.00 98.00 71 PHE A C 1
ATOM 562 O O . PHE A 1 71 ? -14.042 -0.066 13.214 1.00 98.00 71 PHE A O 1
ATOM 569 N N . LEU A 1 72 ? -11.860 -0.496 13.527 1.00 97.81 72 LEU A N 1
ATOM 570 C CA . LEU A 1 72 ? -12.024 -1.119 14.847 1.00 97.81 72 LEU A CA 1
ATOM 571 C C . LEU A 1 72 ? -12.642 -0.156 15.869 1.00 97.81 72 LEU A C 1
ATOM 573 O O . LEU A 1 72 ? -13.549 -0.546 16.600 1.00 97.81 72 LEU A O 1
ATOM 577 N N . VAL A 1 73 ? -12.185 1.098 15.906 1.00 97.56 73 VAL A N 1
ATOM 578 C CA . VAL A 1 73 ? -12.736 2.135 16.792 1.00 97.56 73 VAL A CA 1
ATOM 579 C C . VAL A 1 73 ? -14.193 2.422 16.440 1.00 97.56 73 VAL A C 1
ATOM 581 O O . VAL A 1 73 ? -15.031 2.494 17.335 1.00 97.56 73 VAL A O 1
ATOM 584 N N . SER A 1 74 ? -14.518 2.541 15.152 1.00 97.00 74 SER A N 1
ATOM 585 C CA . SER A 1 74 ? -15.898 2.736 14.703 1.00 97.00 74 SER A CA 1
ATOM 586 C C . SER A 1 74 ? -16.801 1.577 15.125 1.00 97.00 74 SER A C 1
ATOM 588 O O . SER A 1 74 ? -17.917 1.810 15.585 1.00 97.00 74 SER A O 1
ATOM 590 N N . LEU A 1 75 ? -16.324 0.336 14.992 1.00 97.25 75 LEU A N 1
ATOM 591 C CA . LEU A 1 75 ? -17.061 -0.854 15.410 1.00 97.25 75 LEU A CA 1
ATOM 592 C C . LEU A 1 75 ? -17.268 -0.871 16.929 1.00 97.25 75 LEU A C 1
ATOM 594 O O . LEU A 1 75 ? -18.368 -1.134 17.401 1.00 97.25 75 LEU A O 1
ATOM 598 N N . PHE A 1 76 ? -16.221 -0.540 17.687 1.00 97.38 76 PHE A N 1
ATOM 599 C CA . PHE A 1 76 ? -16.279 -0.439 19.140 1.00 97.38 76 PHE A CA 1
ATOM 600 C C . 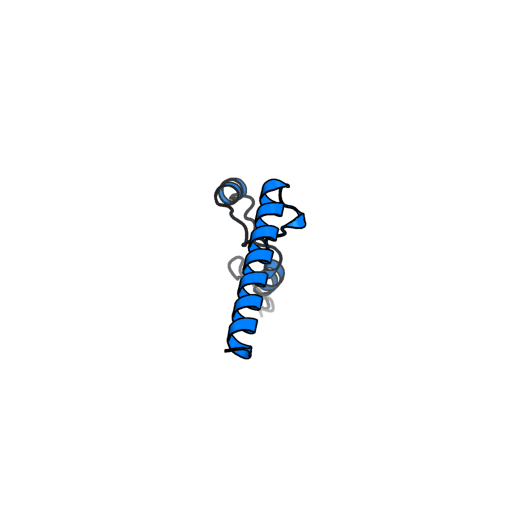PHE A 1 76 ? -17.329 0.587 19.575 1.00 97.38 76 PHE A C 1
ATOM 602 O O . PHE A 1 76 ? -18.223 0.264 20.352 1.00 97.38 76 PHE A O 1
ATOM 609 N N . VAL A 1 77 ? -17.287 1.801 19.019 1.00 97.44 77 VAL A N 1
ATOM 610 C CA . VAL A 1 77 ? -18.292 2.832 19.315 1.00 97.44 77 VAL A CA 1
ATOM 611 C C . VAL A 1 77 ? -19.693 2.344 18.954 1.00 97.44 77 VAL A C 1
ATOM 613 O O . VAL A 1 77 ? -20.594 2.528 19.754 1.00 97.44 77 VAL A O 1
ATOM 616 N N . SER A 1 78 ? -19.880 1.680 17.812 1.00 96.19 78 SER A N 1
ATOM 617 C CA . SER A 1 78 ? -21.193 1.176 17.385 1.00 96.19 78 SER A CA 1
ATOM 618 C C . SER A 1 78 ? -21.778 0.068 18.271 1.00 96.19 78 SER A C 1
ATOM 620 O O . SER A 1 78 ? -22.977 -0.180 18.184 1.00 96.19 78 SER A O 1
ATOM 622 N N . ILE A 1 79 ? -20.955 -0.655 19.036 1.00 96.31 79 ILE A N 1
ATOM 623 C CA . ILE A 1 79 ? -21.411 -1.749 19.911 1.00 96.31 79 ILE A CA 1
ATOM 624 C C . ILE A 1 79 ? -21.665 -1.242 21.335 1.00 96.31 79 ILE A C 1
ATOM 626 O O . ILE A 1 79 ? -22.577 -1.718 22.005 1.00 96.31 79 ILE A O 1
ATOM 630 N N . PHE A 1 80 ? -20.845 -0.301 21.811 1.00 93.56 80 PHE A N 1
ATOM 631 C CA . PHE A 1 80 ? -20.897 0.202 23.189 1.00 93.56 80 PHE A CA 1
ATOM 632 C C . PHE A 1 80 ? -21.675 1.517 23.348 1.00 93.56 80 PHE A C 1
ATOM 634 O O . PHE A 1 80 ? -21.809 2.006 24.472 1.00 93.56 80 PHE A O 1
ATOM 641 N N . LYS A 1 81 ? -22.181 2.088 22.254 1.00 69.81 81 LYS A N 1
ATOM 642 C CA . LYS A 1 81 ? -23.079 3.244 22.231 1.00 69.81 81 LYS A CA 1
ATOM 643 C C . LYS A 1 81 ? -24.343 2.900 21.460 1.00 69.81 81 LYS A C 1
ATOM 645 O O . LYS A 1 81 ? -25.419 3.292 21.958 1.00 69.81 81 LYS A O 1
#